Protein AF-A0A2T5ZV54-F1 (afdb_monomer)

pLDDT: mean 77.39, std 18.96, range [31.2, 95.12]

Mean predicted aligned error: 10.17 Å

Solvent-accessible surface area (backbone atoms only — not comparable to full-atom values): 6328 Å² total; per-residue (Å²): 142,77,86,75,78,75,80,79,70,84,74,70,84,71,75,73,33,66,77,45,73,50,80,50,97,86,40,35,39,34,35,28,51,39,95,86,44,67,30,38,31,38,29,38,54,45,75,40,89,91,38,90,84,46,71,45,77,42,80,78,45,78,40,45,35,36,69,58,44,46,53,49,42,29,72,74,61,74,41,83,66,55,70,68,63,71,72,47,59,69,48,58,74,54,73,75,77,77,79,81,127

Nearest PDB structures (foldseek):
  4kku-assembly2_B  TM=3.428E-01  e=1.836E+00  Borreliella burgdorferi B31
  9azz-assembly3_C  TM=6.510E-01  e=7.767E+00  Ehrlichia ruminantium str. Gardel
  6q0w-assembly1_B  TM=4.282E-01  e=9.302E+00  Homo sap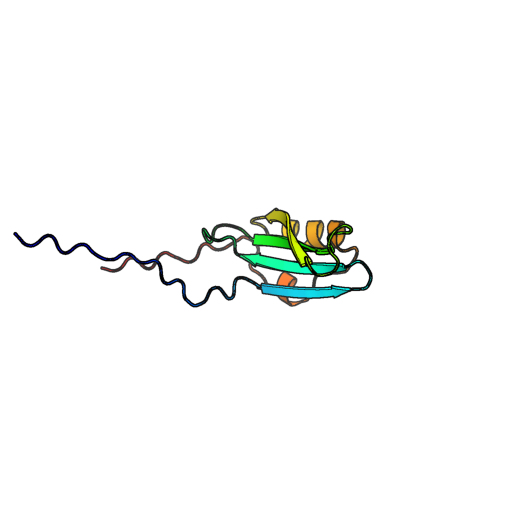iens
  6q0r-assembly1_B  TM=3.925E-01  e=8.248E+00  Homo sapiens

Secondary structure (DSSP, 8-state):
------------TT---EEEEEEETTEEEEEEE-TTSS-EEEEEEEE-TT-TT-EEEEEEEEESBHHHHHHHHHHHHSSPPPHHHHSS-SB----------

Foldseek 3Di:
DDPPPPPPPVCPVPQPQWLDWDQDPQFIWTWGQDPQQQWIWIWTWDQDPVDNPDIDIDTPDTGFALVVVQVVCCVRRVDGDDVSSVPDDRGRDRDPPPPDD

Organism: NCBI:txid1267769

Sequence (101 aa):
MTGQYNDHCESADNYAAELCRIEAETGSFCVIVCRDGIQWIIQRRIRATEKPAAVRWVAESYVTSREALLRLWQAHSGISAPAELHAMPAHFIRPRESTRS

Structure (mmCIF, N/CA/C/O backbone):
data_AF-A0A2T5ZV54-F1
#
_entry.id   AF-A0A2T5ZV54-F1
#
loop_
_atom_site.group_PDB
_atom_site.id
_atom_site.type_symbol
_atom_site.label_atom_id
_atom_site.label_alt_id
_atom_site.label_comp_id
_atom_site.label_asym_id
_atom_site.label_entity_id
_atom_site.label_seq_id
_atom_site.pdbx_PDB_ins_code
_atom_site.Cartn_x
_atom_site.Cartn_y
_atom_site.Cartn_z
_atom_site.occupancy
_atom_site.B_iso_or_equiv
_atom_site.auth_seq_id
_atom_site.auth_comp_id
_atom_site.auth_asym_id
_atom_site.auth_atom_id
_atom_site.pdbx_PDB_model_num
ATOM 1 N N . MET A 1 1 ? -41.726 -25.051 10.643 1.00 43.69 1 MET A N 1
ATOM 2 C CA . MET A 1 1 ? -40.262 -25.237 10.695 1.00 43.69 1 MET A CA 1
ATOM 3 C C . MET A 1 1 ? -39.754 -25.311 9.270 1.00 43.69 1 MET A C 1
ATOM 5 O O . MET A 1 1 ? -39.844 -26.358 8.651 1.00 43.69 1 MET A O 1
ATOM 9 N N . THR A 1 2 ? -39.280 -24.194 8.737 1.00 40.69 2 THR A N 1
ATOM 10 C CA . THR A 1 2 ? -38.502 -24.155 7.496 1.00 40.69 2 THR A CA 1
ATOM 11 C C . THR A 1 2 ? -37.292 -23.297 7.821 1.00 40.69 2 THR A C 1
ATOM 13 O O . THR A 1 2 ? -37.405 -22.080 7.939 1.00 40.69 2 THR A O 1
ATOM 16 N N . GLY A 1 3 ? -36.170 -23.958 8.115 1.00 40.69 3 GLY A N 1
ATOM 17 C CA . GLY A 1 3 ? -34.884 -23.302 8.302 1.00 40.69 3 GLY A CA 1
ATOM 18 C C . GLY A 1 3 ? -34.483 -22.682 6.976 1.00 40.69 3 GLY A C 1
ATOM 19 O O . GLY A 1 3 ? -34.016 -23.378 6.080 1.00 40.69 3 GLY A O 1
ATOM 20 N N . GLN A 1 4 ? -34.745 -21.388 6.840 1.00 46.56 4 GLN A N 1
ATOM 21 C CA . GLN A 1 4 ? -34.285 -20.592 5.720 1.00 46.56 4 GLN A CA 1
ATOM 22 C C . GLN A 1 4 ? -32.779 -20.429 5.913 1.00 46.56 4 GLN A C 1
ATOM 24 O O . GLN A 1 4 ? -32.331 -19.643 6.745 1.00 46.56 4 GLN A O 1
ATOM 29 N N . TYR A 1 5 ? -32.011 -21.277 5.228 1.00 46.25 5 TYR A N 1
ATOM 30 C CA . TYR A 1 5 ? -30.564 -21.154 5.138 1.00 46.25 5 TYR A CA 1
ATOM 31 C C . TYR A 1 5 ? -30.308 -19.823 4.436 1.00 46.25 5 TYR A C 1
ATOM 33 O O . TYR A 1 5 ? -30.497 -19.701 3.226 1.00 46.25 5 TYR A O 1
ATOM 41 N N . ASN A 1 6 ? -30.033 -18.791 5.234 1.00 44.31 6 ASN A N 1
ATOM 42 C CA . ASN A 1 6 ? -29.671 -17.488 4.724 1.00 44.31 6 ASN A CA 1
ATOM 43 C C . ASN A 1 6 ? -28.319 -17.693 4.058 1.00 44.31 6 ASN A C 1
ATOM 45 O O . ASN A 1 6 ? -27.303 -17.867 4.730 1.00 44.31 6 ASN A O 1
ATOM 49 N N . ASP A 1 7 ? -28.352 -17.761 2.736 1.00 42.59 7 ASP A N 1
ATOM 50 C CA . ASP A 1 7 ? -27.190 -17.686 1.879 1.00 42.59 7 ASP A CA 1
ATOM 51 C C . ASP A 1 7 ? -26.553 -16.310 2.134 1.00 42.59 7 ASP A C 1
ATOM 53 O O . ASP A 1 7 ? -26.845 -15.308 1.487 1.00 42.59 7 ASP A O 1
ATOM 57 N N . HIS A 1 8 ? -25.744 -16.226 3.193 1.00 41.97 8 HIS A N 1
ATOM 58 C CA . HIS A 1 8 ? -24.758 -15.175 3.394 1.00 41.97 8 HIS A CA 1
ATOM 59 C C . HIS A 1 8 ? -23.611 -15.453 2.422 1.00 41.97 8 HIS A C 1
ATOM 61 O O . HIS A 1 8 ? -22.481 -15.714 2.828 1.00 41.97 8 HIS A O 1
ATOM 67 N N . CYS A 1 9 ? -23.901 -15.454 1.121 1.00 39.28 9 CYS A N 1
ATOM 68 C CA . CYS A 1 9 ? -22.847 -15.293 0.148 1.00 39.28 9 CYS A CA 1
ATOM 69 C C . CYS A 1 9 ? -22.452 -13.821 0.205 1.00 39.28 9 CYS A C 1
ATOM 71 O O . CYS A 1 9 ? -23.206 -12.929 -0.187 1.00 39.28 9 CYS A O 1
ATOM 73 N N . GLU A 1 10 ? -21.283 -13.582 0.792 1.00 31.20 10 GLU A N 1
ATOM 74 C CA . GLU A 1 10 ? -20.549 -12.327 0.785 1.00 31.20 10 GLU A CA 1
ATOM 75 C C . GLU A 1 10 ? -20.199 -11.950 -0.661 1.00 31.20 10 GLU A C 1
ATOM 77 O O . GLU A 1 10 ? -19.053 -12.013 -1.097 1.00 31.20 10 GLU A O 1
ATOM 82 N N . SER A 1 11 ? -21.202 -11.573 -1.452 1.00 39.25 11 SER A N 1
ATOM 83 C CA . SER A 1 11 ? -21.016 -10.964 -2.762 1.00 39.25 11 SER A CA 1
ATOM 84 C C . SER A 1 11 ? -20.598 -9.511 -2.553 1.00 39.25 11 SER A C 1
ATOM 86 O O . SER A 1 11 ? -21.322 -8.568 -2.866 1.00 39.25 11 SER A O 1
ATOM 88 N N . ALA A 1 12 ? -19.394 -9.325 -2.008 1.00 42.44 12 ALA A N 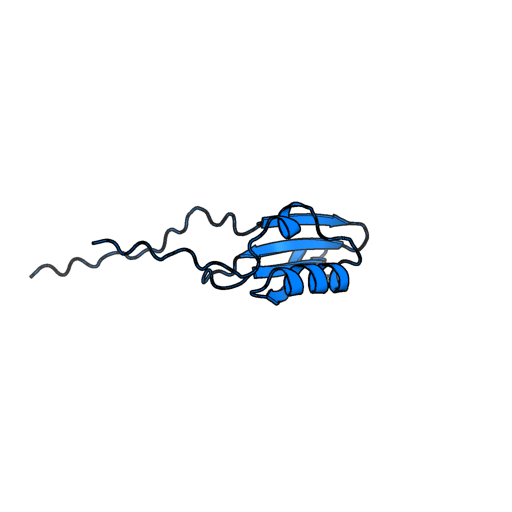1
ATOM 89 C CA . ALA A 1 12 ? -18.593 -8.130 -2.217 1.00 42.44 12 ALA A CA 1
ATOM 90 C C . ALA A 1 12 ? -18.149 -8.117 -3.692 1.00 42.44 12 ALA A C 1
ATOM 92 O O . ALA A 1 12 ? -16.975 -8.237 -4.023 1.00 42.44 12 ALA A O 1
ATOM 93 N N . ASP A 1 13 ? -19.121 -8.000 -4.596 1.00 40.75 13 ASP A N 1
ATOM 94 C CA . ASP A 1 13 ? -18.951 -8.045 -6.053 1.00 40.75 13 ASP A CA 1
ATOM 95 C C . ASP A 1 13 ? -18.253 -6.781 -6.597 1.00 40.75 13 ASP A C 1
ATOM 97 O O . ASP A 1 13 ? -18.046 -6.614 -7.790 1.00 40.75 13 ASP A O 1
ATOM 101 N N . ASN A 1 14 ? -17.819 -5.887 -5.704 1.00 41.44 14 ASN A N 1
ATOM 102 C CA . ASN A 1 14 ? -17.166 -4.631 -6.038 1.00 41.44 14 ASN A CA 1
ATOM 103 C C . ASN A 1 14 ? -15.823 -4.479 -5.305 1.00 41.44 14 ASN A C 1
ATOM 105 O O . ASN A 1 14 ? -15.525 -3.410 -4.769 1.00 41.44 14 ASN A O 1
ATOM 109 N N . TYR A 1 15 ? -14.999 -5.539 -5.269 1.00 47.34 15 TYR A N 1
ATOM 110 C CA . TYR A 1 15 ? -13.587 -5.468 -4.854 1.00 47.34 15 TYR A CA 1
ATOM 111 C C . TYR A 1 15 ? -12.760 -4.614 -5.844 1.00 47.34 15 TYR A C 1
ATOM 113 O O . TYR A 1 15 ? -11.789 -5.071 -6.442 1.00 47.34 15 TYR A O 1
ATOM 121 N N . ALA A 1 16 ? -13.076 -3.323 -5.961 1.00 52.66 16 ALA A N 1
ATOM 122 C CA . ALA A 1 16 ? -12.103 -2.295 -6.303 1.00 52.66 16 ALA A CA 1
ATOM 123 C C . ALA A 1 16 ? -11.222 -2.067 -5.063 1.00 52.66 16 ALA A C 1
ATOM 125 O O . ALA A 1 16 ? -11.259 -1.024 -4.419 1.00 52.66 16 ALA A O 1
ATOM 126 N N . ALA A 1 17 ? -10.497 -3.114 -4.654 1.00 71.75 17 ALA A N 1
ATOM 127 C CA . ALA A 1 17 ? -9.598 -3.046 -3.511 1.00 71.75 17 ALA A CA 1
ATOM 128 C C . ALA A 1 17 ? -8.406 -2.141 -3.818 1.00 71.75 17 ALA A C 1
ATOM 130 O O . ALA A 1 17 ? -7.833 -1.601 -2.883 1.00 71.75 17 ALA A O 1
ATOM 131 N N . GLU A 1 18 ? -8.043 -1.983 -5.095 1.00 83.50 18 GLU A N 1
ATOM 132 C CA . GLU A 1 18 ? -6.942 -1.144 -5.561 1.00 83.50 18 GLU A CA 1
ATOM 133 C C . GLU A 1 18 ? -7.291 0.341 -5.433 1.00 83.50 18 GLU A C 1
ATOM 135 O O . GLU A 1 18 ? -8.117 0.876 -6.166 1.00 83.50 18 GLU A O 1
ATOM 140 N N . LEU A 1 19 ? -6.643 0.999 -4.474 1.00 85.81 19 LEU A N 1
ATOM 141 C CA . LEU A 1 19 ? -6.764 2.432 -4.217 1.00 85.81 19 LEU A CA 1
ATOM 142 C C . LEU A 1 19 ? -5.876 3.245 -5.157 1.00 85.81 19 LEU A C 1
ATOM 144 O O . LEU A 1 19 ? -6.206 4.368 -5.523 1.00 85.81 19 LEU A O 1
ATOM 148 N N . CYS A 1 20 ? -4.718 2.688 -5.501 1.00 88.44 20 CYS A N 1
ATOM 149 C CA . CYS A 1 20 ? -3.744 3.313 -6.375 1.00 88.44 20 CYS A CA 1
ATOM 150 C C . CYS A 1 20 ? -2.841 2.241 -6.976 1.00 88.44 20 CYS A C 1
ATOM 152 O O . CYS A 1 20 ? -2.464 1.285 -6.289 1.00 88.44 20 CYS A O 1
ATOM 154 N N . ARG A 1 21 ? -2.433 2.449 -8.226 1.00 89.75 21 ARG A N 1
ATOM 155 C CA . ARG A 1 21 ? -1.380 1.690 -8.887 1.00 89.75 21 ARG A CA 1
ATOM 156 C C . ARG A 1 21 ? -0.444 2.639 -9.611 1.00 89.75 21 ARG A C 1
ATOM 158 O O . ARG A 1 21 ? -0.886 3.508 -10.356 1.00 89.75 21 ARG A O 1
ATOM 165 N N . ILE A 1 22 ? 0.851 2.413 -9.434 1.00 88.00 22 ILE A N 1
ATOM 166 C CA . ILE A 1 22 ? 1.899 3.090 -10.189 1.00 88.00 22 ILE A CA 1
ATOM 167 C C . ILE A 1 22 ? 2.745 2.070 -10.941 1.00 88.00 22 IL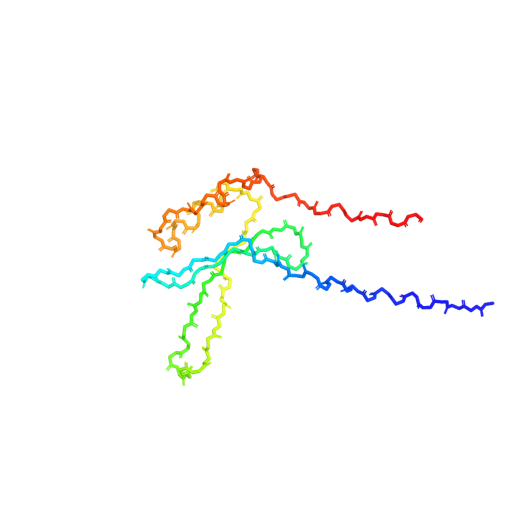E A C 1
ATOM 169 O O . ILE A 1 22 ? 2.977 0.944 -10.485 1.00 88.00 22 ILE A O 1
ATOM 173 N N . GLU A 1 23 ? 3.234 2.481 -12.101 1.00 87.31 23 GLU A N 1
ATOM 174 C CA . GLU A 1 23 ? 4.241 1.753 -12.858 1.00 87.31 23 GLU A CA 1
ATOM 175 C C . GLU A 1 23 ? 5.465 2.652 -12.952 1.00 87.31 23 GLU A C 1
ATOM 177 O O . GLU A 1 23 ? 5.391 3.759 -13.476 1.00 87.31 23 GLU A O 1
ATOM 182 N N . ALA A 1 24 ? 6.575 2.189 -12.389 1.00 79.56 24 ALA A N 1
ATOM 183 C CA . ALA A 1 24 ? 7.826 2.919 -12.373 1.00 79.56 24 ALA A CA 1
ATOM 184 C C . ALA A 1 24 ? 8.977 2.033 -12.844 1.00 79.56 24 ALA A C 1
ATOM 186 O O . ALA A 1 24 ? 8.849 0.810 -12.945 1.00 79.56 24 ALA A O 1
ATOM 187 N N . GLU A 1 25 ? 10.129 2.652 -13.086 1.00 78.50 25 GLU A N 1
ATOM 188 C CA . GLU A 1 25 ? 11.349 1.956 -13.503 1.00 78.50 25 GLU A CA 1
ATOM 189 C C . GLU A 1 25 ? 11.797 0.907 -12.467 1.00 78.50 25 GLU A C 1
ATOM 191 O O . GLU A 1 25 ? 12.304 -0.153 -12.827 1.00 78.50 25 GLU A O 1
ATOM 196 N N . THR A 1 26 ? 11.534 1.156 -11.178 1.00 76.12 26 THR A N 1
ATOM 197 C CA . THR A 1 26 ? 11.847 0.246 -10.060 1.00 76.12 26 THR A CA 1
ATOM 198 C C . THR A 1 26 ? 10.863 -0.928 -9.920 1.00 76.12 26 THR A C 1
ATOM 200 O O . THR A 1 26 ? 11.132 -1.895 -9.192 1.00 76.12 26 THR A O 1
ATOM 203 N N . GLY A 1 27 ? 9.728 -0.882 -10.623 1.00 84.81 27 GLY A N 1
ATOM 204 C CA . GLY A 1 27 ? 8.680 -1.899 -10.612 1.00 84.81 27 GLY A CA 1
ATOM 205 C C . GLY A 1 27 ? 7.270 -1.307 -10.603 1.00 84.81 27 GLY A C 1
ATOM 206 O O . GLY A 1 27 ? 7.075 -0.095 -10.539 1.00 84.81 27 GLY A O 1
ATOM 207 N N . SER A 1 28 ? 6.261 -2.180 -10.656 1.00 90.44 28 SER A N 1
ATOM 208 C CA . SER A 1 28 ? 4.871 -1.766 -10.435 1.00 90.44 28 SER A CA 1
ATOM 209 C C . SER A 1 28 ? 4.504 -1.955 -8.967 1.00 90.44 28 SER A C 1
ATOM 211 O O . SER A 1 28 ? 4.771 -3.016 -8.397 1.00 90.44 28 SER A O 1
ATOM 213 N N . PHE A 1 29 ? 3.862 -0.949 -8.386 1.00 91.62 29 PHE A N 1
ATOM 214 C CA . PHE A 1 29 ? 3.383 -0.961 -7.007 1.00 91.62 29 PHE A CA 1
ATOM 215 C C . PHE A 1 29 ? 1.896 -0.635 -6.991 1.00 91.62 29 PHE A C 1
ATOM 217 O O . PHE A 1 29 ? 1.434 0.179 -7.789 1.00 91.62 29 PHE A O 1
ATOM 224 N N . CYS A 1 30 ? 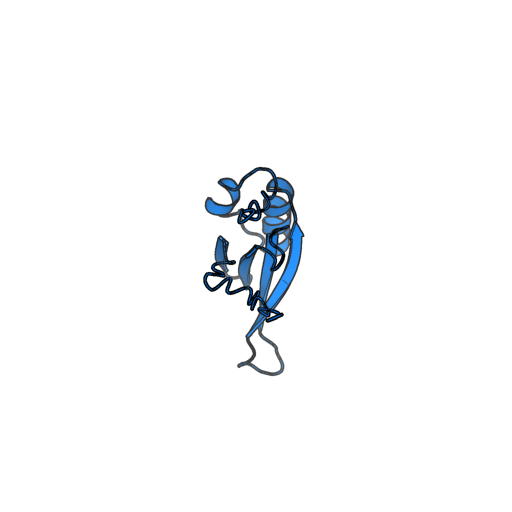1.148 -1.250 -6.086 1.00 92.12 30 CYS A N 1
ATOM 225 C CA . CYS A 1 30 ? -0.228 -0.858 -5.826 1.00 92.12 30 CYS A CA 1
ATOM 226 C C . CYS A 1 30 ? -0.530 -0.870 -4.329 1.00 92.12 30 CYS A C 1
ATOM 228 O O . CYS A 1 30 ? 0.151 -1.530 -3.543 1.00 92.12 30 CYS A O 1
ATOM 230 N N . VAL A 1 31 ? -1.535 -0.097 -3.931 1.00 91.81 31 VAL A N 1
ATOM 231 C CA . VAL A 1 31 ? -2.091 -0.125 -2.578 1.00 91.81 31 VAL A CA 1
ATOM 232 C C . VAL A 1 31 ? -3.490 -0.685 -2.673 1.00 91.81 31 VAL A C 1
ATOM 234 O O . VAL A 1 31 ? -4.308 -0.149 -3.419 1.00 91.81 31 VAL A O 1
ATOM 237 N N . ILE A 1 32 ? -3.766 -1.730 -1.898 1.00 91.50 32 ILE A N 1
ATOM 238 C CA . ILE A 1 32 ? -5.091 -2.330 -1.824 1.00 91.50 32 ILE A CA 1
ATOM 239 C C . ILE A 1 32 ? -5.681 -2.273 -0.414 1.00 91.50 32 ILE A C 1
ATOM 241 O O . ILE A 1 32 ? -4.957 -2.161 0.573 1.00 91.50 32 ILE A O 1
ATOM 245 N N . VAL A 1 33 ? -6.997 -2.406 -0.297 1.00 89.56 33 VAL A N 1
ATOM 246 C CA . VAL A 1 33 ? -7.672 -2.733 0.964 1.00 89.56 33 VAL A CA 1
ATOM 247 C C . VAL A 1 33 ? -7.609 -4.247 1.195 1.00 89.56 33 VAL A C 1
ATOM 249 O O . VAL A 1 33 ? -7.840 -5.034 0.279 1.00 89.56 33 VAL A O 1
ATOM 252 N N . CYS A 1 34 ? -7.271 -4.671 2.415 1.00 87.44 34 CYS A N 1
ATOM 253 C CA . CYS A 1 34 ? -7.278 -6.084 2.792 1.00 87.44 34 CYS A CA 1
ATOM 254 C C . CYS A 1 34 ? -8.688 -6.685 2.669 1.00 87.44 34 CYS A C 1
ATOM 256 O O . CYS A 1 34 ? -9.672 -5.972 2.850 1.00 87.44 34 CYS A O 1
ATOM 258 N N . ARG A 1 35 ? -8.784 -7.997 2.410 1.00 81.69 35 ARG A N 1
ATOM 259 C CA . ARG A 1 35 ? -10.057 -8.722 2.249 1.00 81.69 35 ARG A CA 1
ATOM 260 C C . ARG A 1 35 ? -11.042 -8.429 3.382 1.00 81.69 35 ARG A C 1
ATOM 262 O O . ARG A 1 35 ? -12.197 -8.142 3.095 1.00 81.69 35 ARG A O 1
ATOM 269 N N . ASP A 1 36 ? -10.553 -8.450 4.620 1.00 81.44 36 ASP A N 1
ATOM 270 C CA . ASP A 1 36 ? -11.329 -8.205 5.841 1.00 81.44 36 ASP A CA 1
ATOM 271 C C . ASP A 1 36 ? -11.680 -6.725 6.079 1.00 81.44 36 ASP A C 1
ATOM 273 O O . ASP A 1 3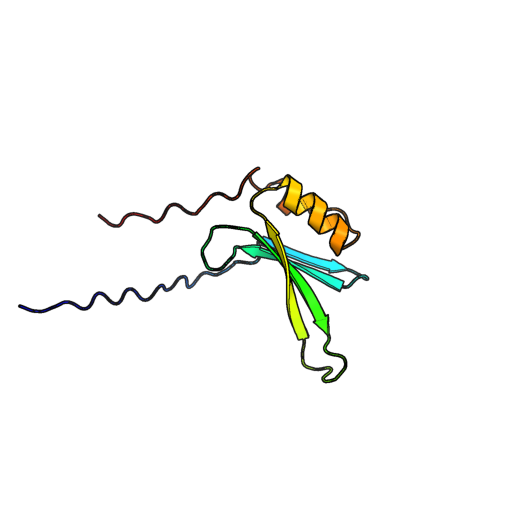6 ? -12.332 -6.394 7.063 1.00 81.44 36 ASP A O 1
ATOM 277 N N . GLY A 1 37 ? -11.216 -5.796 5.235 1.00 82.81 37 GLY A N 1
ATOM 278 C CA . GLY A 1 37 ? -11.559 -4.378 5.360 1.00 82.81 37 GLY A CA 1
ATOM 279 C C . GLY A 1 37 ? -11.057 -3.726 6.653 1.00 82.81 37 GLY A C 1
ATOM 280 O O . GLY A 1 37 ? -11.732 -2.863 7.207 1.00 82.81 37 GLY A O 1
ATOM 281 N N . ILE A 1 38 ? -9.891 -4.137 7.164 1.00 86.38 38 ILE A N 1
ATOM 282 C CA . ILE A 1 38 ? -9.318 -3.599 8.416 1.00 86.38 38 ILE A CA 1
ATOM 283 C C . ILE A 1 38 ? -7.991 -2.853 8.244 1.00 86.38 38 ILE A C 1
ATOM 285 O O . ILE A 1 38 ? -7.551 -2.183 9.177 1.00 86.38 38 ILE A O 1
ATOM 289 N N . GLN A 1 39 ? -7.331 -2.992 7.091 1.00 90.31 39 GLN A N 1
ATOM 290 C CA . GLN A 1 39 ? -6.004 -2.430 6.829 1.00 90.31 39 GLN A CA 1
ATOM 291 C C . GLN A 1 39 ? -5.727 -2.289 5.329 1.00 90.31 39 GLN A C 1
ATOM 293 O O . GLN A 1 39 ? -6.357 -2.958 4.507 1.00 90.31 39 GLN A O 1
ATOM 298 N N . TRP A 1 40 ? -4.754 -1.448 4.985 1.00 93.62 40 TRP A N 1
ATOM 299 C CA . TRP A 1 40 ? -4.195 -1.327 3.640 1.00 93.62 40 TRP A CA 1
ATOM 300 C C . TRP A 1 40 ? -3.013 -2.276 3.450 1.00 93.62 40 TRP A C 1
ATOM 302 O O . TRP A 1 40 ? -2.296 -2.593 4.401 1.00 93.62 40 TRP A O 1
ATOM 312 N N . ILE A 1 4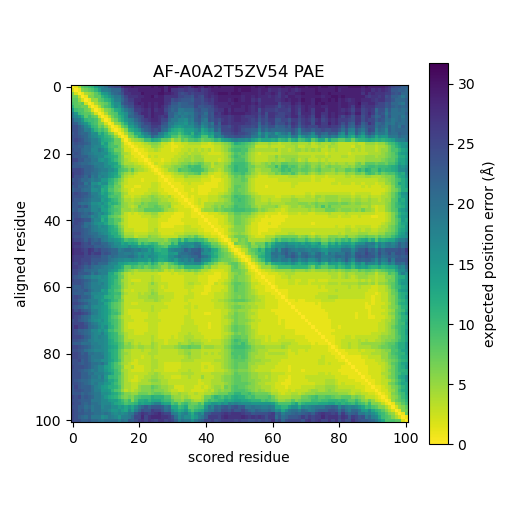1 ? -2.793 -2.702 2.211 1.00 93.06 41 ILE A N 1
ATOM 313 C CA . ILE A 1 41 ? -1.696 -3.577 1.808 1.00 93.06 41 ILE A CA 1
ATOM 314 C C . ILE A 1 41 ? -0.948 -2.912 0.658 1.00 93.06 41 ILE A C 1
ATOM 316 O O . ILE A 1 41 ? -1.541 -2.623 -0.378 1.00 93.06 41 ILE A O 1
ATOM 320 N N . ILE A 1 42 ? 0.357 -2.706 0.822 1.00 92.88 42 ILE A N 1
ATOM 321 C CA . ILE A 1 42 ? 1.242 -2.328 -0.283 1.00 92.88 42 ILE A CA 1
ATOM 322 C C . ILE A 1 42 ? 1.653 -3.613 -0.994 1.00 92.88 42 ILE A C 1
ATOM 324 O O . ILE A 1 42 ? 2.176 -4.528 -0.353 1.00 92.88 42 ILE A O 1
ATOM 328 N N . GLN A 1 43 ? 1.437 -3.686 -2.303 1.00 92.69 43 GLN A N 1
ATOM 329 C CA . GLN A 1 43 ? 1.871 -4.804 -3.126 1.00 92.69 43 GLN A CA 1
ATOM 330 C C . GLN A 1 43 ? 2.873 -4.364 -4.187 1.00 92.69 43 GLN A C 1
ATOM 332 O O . GLN A 1 43 ? 2.766 -3.282 -4.763 1.00 92.69 43 GLN A O 1
ATOM 337 N N . ARG A 1 44 ? 3.827 -5.247 -4.482 1.00 91.38 44 ARG A N 1
ATOM 338 C CA . ARG A 1 44 ? 4.786 -5.099 -5.574 1.00 91.38 44 ARG A CA 1
ATOM 339 C C . ARG A 1 44 ? 4.567 -6.182 -6.617 1.00 91.38 44 ARG A C 1
ATOM 341 O O . ARG A 1 44 ? 4.404 -7.360 -6.29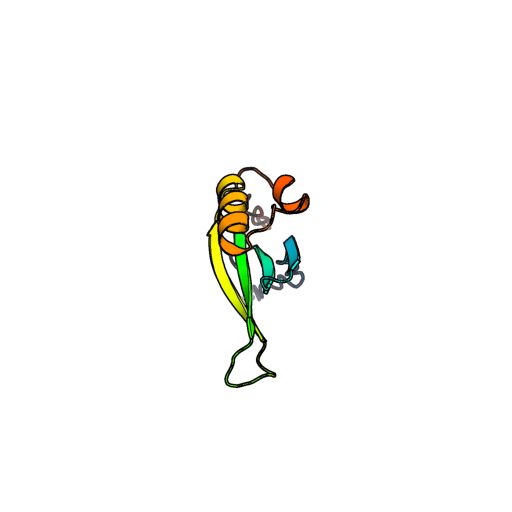7 1.00 91.38 44 ARG A O 1
ATOM 348 N N . ARG A 1 45 ? 4.605 -5.791 -7.885 1.00 89.31 45 ARG A N 1
ATOM 349 C CA . ARG A 1 45 ? 4.595 -6.715 -9.014 1.00 89.31 45 ARG A CA 1
ATOM 350 C C . ARG A 1 45 ? 5.990 -7.299 -9.189 1.00 89.31 45 ARG A C 1
ATOM 352 O O . ARG A 1 45 ? 6.928 -6.575 -9.518 1.00 89.31 45 ARG A O 1
ATOM 359 N N . ILE A 1 46 ? 6.113 -8.611 -9.031 1.00 85.06 46 ILE A N 1
ATOM 360 C CA . ILE A 1 46 ? 7.344 -9.343 -9.335 1.00 85.06 46 ILE A CA 1
ATOM 361 C C . ILE A 1 46 ? 7.146 -10.193 -10.591 1.00 85.06 46 ILE A C 1
ATOM 363 O O . ILE A 1 46 ? 6.085 -10.785 -10.815 1.00 85.06 46 ILE A O 1
ATOM 367 N N . ARG A 1 47 ? 8.180 -10.238 -11.435 1.00 76.25 47 ARG A N 1
ATOM 368 C CA . ARG A 1 47 ? 8.258 -11.172 -12.562 1.00 76.25 47 ARG A CA 1
ATOM 369 C C . ARG A 1 47 ? 8.985 -12.418 -12.074 1.00 76.25 47 ARG A C 1
ATOM 371 O O . ARG A 1 47 ? 10.109 -12.309 -11.592 1.00 76.25 47 ARG A O 1
ATOM 378 N N . ALA A 1 48 ? 8.351 -13.583 -12.168 1.00 66.38 48 ALA A N 1
ATOM 379 C CA . ALA A 1 48 ? 9.037 -14.829 -11.858 1.00 66.38 48 ALA A CA 1
ATOM 380 C C . ALA A 1 48 ? 10.120 -15.084 -12.919 1.00 66.38 48 ALA A C 1
ATOM 382 O O . ALA A 1 48 ? 9.813 -15.191 -14.105 1.00 66.38 48 ALA A O 1
ATOM 383 N N . THR A 1 49 ? 11.381 -15.187 -12.491 1.00 62.12 49 THR A N 1
ATOM 384 C CA . THR A 1 49 ? 12.526 -15.428 -13.391 1.00 62.12 49 THR A CA 1
ATOM 385 C C . THR A 1 49 ? 12.410 -16.768 -14.132 1.00 62.12 49 THR A C 1
ATOM 387 O O . THR A 1 49 ? 12.838 -16.901 -15.272 1.00 62.12 49 THR A O 1
ATOM 390 N N . GLU A 1 50 ? 11.734 -17.747 -13.522 1.00 63.19 50 GLU A N 1
ATOM 391 C CA . GLU A 1 50 ? 11.590 -19.107 -14.057 1.00 63.19 50 GLU A CA 1
ATOM 392 C C . GLU A 1 50 ? 10.430 -19.255 -15.053 1.00 63.19 50 GLU A C 1
ATOM 394 O O . GLU A 1 50 ? 10.378 -20.220 -15.813 1.00 63.19 50 GLU A O 1
ATOM 399 N N . LYS A 1 51 ? 9.477 -18.312 -15.062 1.00 60.56 51 LYS A N 1
ATOM 400 C CA . LYS A 1 51 ? 8.321 -18.324 -15.968 1.00 60.56 51 LYS A CA 1
ATOM 401 C C . LYS A 1 51 ? 7.997 -16.888 -16.389 1.00 60.56 51 LYS A C 1
ATOM 403 O O . LYS A 1 51 ? 7.276 -16.210 -15.658 1.00 60.56 51 LYS A O 1
ATOM 408 N N . PRO A 1 52 ? 8.439 -16.424 -17.573 1.00 57.66 52 PRO A N 1
ATOM 409 C CA . PRO A 1 52 ? 8.226 -15.042 -18.017 1.00 57.66 52 PRO A CA 1
ATOM 410 C C . PRO A 1 52 ? 6.742 -14.643 -18.126 1.00 57.66 52 PRO A C 1
ATOM 412 O O . PRO A 1 52 ? 6.422 -13.458 -18.081 1.00 57.66 52 PRO A O 1
ATOM 415 N N . ALA A 1 53 ? 5.828 -15.618 -18.205 1.00 64.62 53 ALA A N 1
ATOM 416 C CA . ALA A 1 53 ? 4.381 -15.400 -18.191 1.00 64.62 53 ALA A CA 1
ATOM 417 C C . ALA A 1 53 ? 3.759 -15.296 -16.778 1.00 64.62 53 ALA A C 1
ATOM 419 O O . ALA A 1 53 ? 2.603 -14.901 -16.649 1.00 64.62 53 ALA A O 1
ATOM 420 N N . ALA A 1 54 ? 4.490 -15.633 -15.709 1.00 66.81 54 ALA A N 1
ATOM 421 C CA . ALA A 1 54 ? 3.981 -15.601 -14.339 1.00 66.81 54 ALA A CA 1
ATOM 422 C C . ALA A 1 54 ? 4.323 -14.262 -13.671 1.00 66.81 54 ALA A C 1
ATOM 424 O O . ALA A 1 54 ? 5.324 -14.096 -12.970 1.00 66.81 54 ALA A O 1
ATOM 425 N N . VAL A 1 55 ? 3.458 -13.284 -13.913 1.00 77.19 55 VAL A N 1
ATOM 426 C CA . VAL A 1 55 ? 3.414 -12.040 -13.149 1.00 77.19 55 VAL A CA 1
ATOM 427 C C . VAL A 1 55 ? 2.601 -12.293 -11.883 1.00 77.19 55 VAL A C 1
ATOM 429 O O . VAL A 1 55 ? 1.454 -12.722 -11.975 1.00 77.19 55 VAL A O 1
ATOM 432 N N . ARG A 1 56 ? 3.164 -11.986 -10.710 1.00 84.56 56 ARG A N 1
ATOM 433 C CA . ARG A 1 56 ? 2.418 -12.017 -9.442 1.00 84.56 56 ARG A CA 1
ATOM 434 C C . ARG A 1 56 ? 2.599 -10.727 -8.656 1.00 84.56 56 ARG A C 1
ATOM 436 O O . ARG A 1 56 ? 3.668 -10.120 -8.681 1.00 84.56 56 ARG A O 1
ATOM 443 N N . TRP A 1 57 ? 1.554 -10.347 -7.935 1.00 86.81 57 TRP A N 1
ATOM 444 C CA . TRP A 1 57 ? 1.614 -9.315 -6.909 1.00 86.81 57 TRP A CA 1
ATOM 445 C C . TRP A 1 57 ? 1.989 -9.959 -5.577 1.00 86.81 57 TRP A C 1
ATOM 447 O O . TRP A 1 57 ? 1.480 -11.024 -5.226 1.00 86.81 57 TRP A O 1
ATOM 457 N N . VAL A 1 58 ? 2.920 -9.343 -4.858 1.00 89.50 58 VAL A N 1
ATOM 458 C CA . VAL A 1 58 ? 3.366 -9.785 -3.535 1.00 89.50 58 VAL A CA 1
ATOM 459 C C . VAL A 1 58 ? 3.096 -8.676 -2.543 1.00 89.50 58 VAL A C 1
ATOM 461 O O . VAL A 1 58 ? 3.421 -7.527 -2.816 1.00 89.50 58 VAL A O 1
ATOM 464 N N . ALA A 1 59 ? 2.474 -9.022 -1.418 1.00 91.12 59 ALA A N 1
ATOM 465 C CA . ALA A 1 59 ? 2.257 -8.096 -0.318 1.00 91.12 59 ALA A CA 1
ATOM 466 C C . ALA A 1 59 ? 3.585 -7.812 0.395 1.00 91.12 59 ALA A C 1
ATOM 468 O O . ALA A 1 59 ? 4.188 -8.724 0.956 1.00 91.12 59 ALA A O 1
ATOM 469 N N . GLU A 1 60 ? 4.004 -6.550 0.385 1.00 91.25 60 GLU A N 1
ATOM 470 C CA . GLU A 1 60 ? 5.242 -6.082 1.015 1.00 91.25 60 GLU A CA 1
ATOM 471 C C . GLU A 1 60 ? 4.985 -5.568 2.435 1.00 91.25 60 GLU A C 1
ATOM 473 O O . GLU A 1 60 ? 5.840 -5.663 3.314 1.00 91.25 60 GLU A O 1
ATOM 478 N N . SER A 1 61 ? 3.820 -4.959 2.683 1.00 93.12 61 SER A N 1
ATOM 479 C CA . SER A 1 61 ? 3.508 -4.346 3.978 1.00 93.12 61 SER A CA 1
ATOM 480 C C . SER A 1 61 ? 2.014 -4.217 4.222 1.00 93.12 61 SER A C 1
ATOM 482 O O . SER A 1 61 ? 1.244 -3.970 3.296 1.00 93.12 61 SER A O 1
ATOM 484 N N . TYR A 1 62 ? 1.640 -4.324 5.495 1.00 93.81 62 TYR A N 1
ATOM 485 C CA . TYR A 1 62 ? 0.278 -4.191 5.999 1.00 93.81 62 TYR A CA 1
ATOM 486 C C . TYR A 1 62 ? 0.238 -3.006 6.961 1.00 93.81 62 TYR A C 1
ATOM 488 O O . TYR A 1 62 ? 1.040 -2.947 7.894 1.00 93.81 62 TYR A O 1
ATOM 496 N N . VAL A 1 63 ? -0.642 -2.037 6.719 1.00 94.44 63 VAL A N 1
ATOM 497 C CA . VAL A 1 63 ? -0.669 -0.781 7.479 1.00 94.44 63 VAL A CA 1
ATOM 498 C C . VAL A 1 63 ? -2.081 -0.282 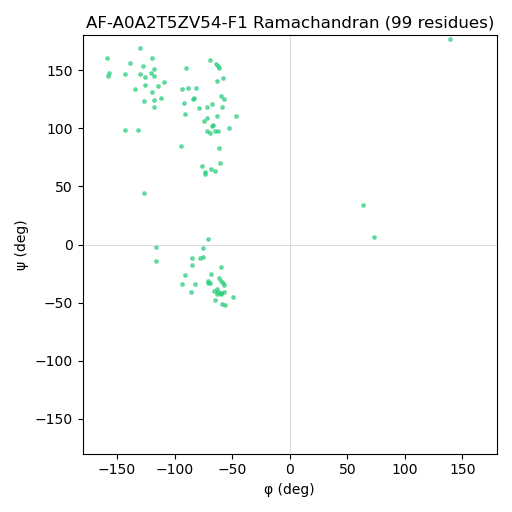7.724 1.00 94.44 63 VAL A C 1
ATOM 500 O O . VAL A 1 63 ? -2.969 -0.409 6.888 1.00 94.44 63 VAL A O 1
ATOM 503 N N . THR A 1 64 ? -2.270 0.358 8.872 1.00 93.81 64 THR A N 1
ATOM 504 C CA . THR A 1 64 ? -3.547 0.951 9.289 1.00 93.81 64 THR A CA 1
ATOM 505 C C . THR A 1 64 ? -3.484 2.469 9.425 1.00 93.81 64 THR A C 1
ATOM 507 O O . THR A 1 64 ? -4.502 3.082 9.721 1.00 93.81 64 THR A O 1
ATOM 510 N N . SER A 1 65 ? -2.324 3.092 9.201 1.00 95.12 65 SER A N 1
ATOM 511 C CA . SER A 1 65 ? -2.135 4.543 9.316 1.00 95.12 65 SER A CA 1
ATOM 512 C C . SER A 1 65 ? -1.553 5.116 8.032 1.00 95.12 65 SER A C 1
ATOM 514 O O . SER A 1 65 ? -0.622 4.541 7.464 1.00 95.12 65 SER A O 1
ATOM 516 N N . ARG A 1 66 ? -2.069 6.268 7.591 1.00 95.12 66 ARG A N 1
ATOM 517 C CA . ARG A 1 66 ? -1.614 6.938 6.366 1.00 95.12 66 ARG A CA 1
ATOM 518 C C . ARG A 1 66 ? -0.139 7.295 6.446 1.00 95.12 66 ARG A C 1
ATOM 520 O O . ARG A 1 66 ? 0.589 7.080 5.493 1.00 95.12 66 ARG A O 1
ATOM 527 N N . GLU A 1 67 ? 0.332 7.792 7.583 1.00 95.12 67 GLU A N 1
ATOM 528 C CA . GLU A 1 67 ? 1.751 8.135 7.748 1.00 95.12 67 GLU A CA 1
ATOM 529 C C . GLU A 1 67 ? 2.666 6.919 7.550 1.00 95.12 67 GLU A C 1
ATOM 531 O O . GLU A 1 67 ? 3.673 7.003 6.848 1.00 95.12 67 GLU A O 1
ATOM 536 N N . ALA A 1 68 ? 2.279 5.762 8.098 1.00 95.00 68 ALA A N 1
ATOM 537 C CA . ALA A 1 68 ? 2.998 4.510 7.882 1.00 95.00 68 ALA A CA 1
ATOM 538 C C . ALA A 1 68 ? 2.927 4.064 6.413 1.00 95.00 68 ALA A C 1
ATOM 540 O O . ALA A 1 68 ? 3.937 3.632 5.863 1.00 95.00 68 ALA A O 1
ATOM 541 N N . LEU A 1 69 ? 1.765 4.222 5.766 1.00 94.31 69 LEU A N 1
ATOM 542 C CA . LEU A 1 69 ? 1.576 3.936 4.344 1.00 94.31 69 LEU A CA 1
ATOM 543 C C . LEU A 1 69 ? 2.514 4.773 3.467 1.00 94.31 69 LEU A C 1
ATOM 545 O O . LEU A 1 69 ? 3.237 4.205 2.658 1.00 94.31 69 LEU A O 1
ATOM 549 N N . LEU A 1 70 ? 2.551 6.095 3.656 1.00 94.56 70 LEU A N 1
ATOM 550 C CA . LEU A 1 70 ? 3.400 7.006 2.879 1.00 94.56 70 LEU A CA 1
ATOM 551 C C . LEU A 1 70 ? 4.892 6.703 3.089 1.00 94.56 70 LEU A C 1
ATOM 553 O O . LEU A 1 70 ? 5.662 6.652 2.130 1.00 94.56 70 LEU A O 1
ATOM 557 N N . ARG A 1 71 ? 5.298 6.450 4.339 1.00 95.06 71 ARG A N 1
ATOM 558 C CA . ARG A 1 71 ? 6.689 6.123 4.677 1.00 95.06 71 ARG A CA 1
ATOM 559 C C . ARG A 1 71 ? 7.134 4.800 4.053 1.00 95.06 71 ARG A C 1
ATOM 561 O O . ARG A 1 71 ? 8.211 4.738 3.466 1.00 95.06 71 ARG A O 1
ATOM 568 N N . LEU A 1 72 ? 6.330 3.744 4.186 1.00 94.56 72 LEU A N 1
ATOM 569 C CA . LEU A 1 72 ? 6.660 2.434 3.617 1.00 94.56 72 LEU A CA 1
ATOM 570 C C . LEU A 1 72 ? 6.553 2.438 2.094 1.00 94.56 72 LEU A C 1
ATOM 572 O O . LEU A 1 72 ? 7.353 1.785 1.435 1.00 94.56 72 LEU A O 1
ATOM 576 N N . TRP A 1 73 ? 5.631 3.213 1.524 1.00 93.06 73 TRP A N 1
ATOM 577 C CA . TRP A 1 73 ? 5.570 3.427 0.083 1.00 93.06 73 TRP A CA 1
ATOM 578 C C . TRP A 1 73 ? 6.891 3.968 -0.450 1.00 93.06 73 TRP A C 1
ATOM 580 O O . TRP A 1 73 ? 7.462 3.384 -1.369 1.00 93.06 73 TRP A O 1
ATOM 590 N N . GLN A 1 74 ? 7.405 5.045 0.148 1.00 92.38 74 GLN A N 1
ATOM 591 C CA . GLN A 1 74 ? 8.684 5.623 -0.254 1.00 92.38 74 GLN A CA 1
ATOM 592 C C . GLN A 1 74 ? 9.837 4.632 -0.043 1.00 92.38 74 GLN A C 1
ATOM 594 O O . GLN A 1 74 ? 10.696 4.511 -0.911 1.00 92.38 74 GLN A O 1
ATOM 599 N N . ALA A 1 75 ? 9.842 3.895 1.072 1.00 92.44 75 ALA A N 1
ATOM 600 C CA . ALA A 1 75 ? 10.882 2.911 1.369 1.00 92.44 75 ALA A CA 1
ATOM 601 C C . ALA A 1 75 ? 10.919 1.748 0.358 1.00 92.44 75 ALA A C 1
ATOM 603 O O . ALA A 1 75 ? 12.003 1.304 -0.011 1.00 92.44 75 ALA A O 1
ATOM 604 N N . HIS A 1 76 ? 9.756 1.273 -0.104 1.00 89.94 76 HIS A N 1
ATOM 605 C CA . HIS A 1 76 ? 9.653 0.140 -1.035 1.00 89.94 76 HIS A CA 1
ATOM 606 C C . HIS A 1 76 ? 9.783 0.544 -2.503 1.00 89.94 76 HIS A C 1
ATOM 608 O O . HIS A 1 76 ? 10.405 -0.170 -3.287 1.00 89.94 76 HIS A O 1
ATOM 614 N N . SER A 1 77 ? 9.176 1.669 -2.888 1.00 87.94 77 SER A N 1
ATOM 615 C CA . SER A 1 77 ? 9.135 2.120 -4.284 1.00 87.94 77 SER A CA 1
ATOM 616 C C . SER A 1 77 ? 10.294 3.041 -4.665 1.00 87.94 77 SER A C 1
ATOM 618 O O . SER A 1 77 ? 10.662 3.094 -5.840 1.00 87.94 77 SER A O 1
ATOM 620 N N . GLY A 1 78 ? 10.871 3.755 -3.691 1.00 89.12 78 GLY A N 1
ATOM 621 C CA . GLY A 1 78 ? 11.831 4.839 -3.915 1.00 89.12 78 GLY A CA 1
ATOM 622 C C . GLY A 1 78 ? 11.197 6.123 -4.460 1.00 89.12 78 GLY A C 1
ATOM 623 O O . GLY A 1 78 ? 11.916 7.052 -4.818 1.00 89.12 78 GLY A O 1
ATOM 624 N N . ILE A 1 79 ? 9.865 6.184 -4.545 1.00 87.94 79 ILE A N 1
ATOM 625 C CA . ILE A 1 79 ? 9.116 7.245 -5.226 1.00 87.94 79 ILE A CA 1
ATOM 626 C C . ILE A 1 79 ? 8.236 7.968 -4.208 1.00 87.94 79 ILE A C 1
ATOM 628 O O . ILE A 1 79 ? 7.804 7.388 -3.208 1.00 87.94 79 ILE A O 1
ATOM 632 N N . SER A 1 80 ? 7.957 9.249 -4.459 1.00 89.44 80 SER A N 1
ATOM 633 C CA . SER A 1 80 ? 6.959 9.981 -3.676 1.00 89.44 80 SER A CA 1
ATOM 634 C C . SER A 1 80 ? 5.602 9.284 -3.756 1.00 89.44 80 SER A C 1
ATOM 636 O O . SER A 1 80 ? 5.210 8.757 -4.799 1.00 89.44 80 SER A O 1
ATOM 638 N N . ALA A 1 81 ? 4.869 9.292 -2.650 1.00 89.50 81 ALA A N 1
ATOM 639 C CA . ALA A 1 81 ? 3.502 8.804 -2.648 1.00 89.50 81 ALA A CA 1
ATOM 640 C C . ALA A 1 81 ? 2.614 9.663 -3.574 1.00 89.50 81 ALA A C 1
ATOM 642 O O . ALA A 1 81 ? 2.786 10.885 -3.620 1.00 89.50 81 ALA A O 1
ATOM 643 N N . PRO A 1 82 ? 1.687 9.046 -4.326 1.00 89.81 82 PRO A N 1
ATOM 644 C CA . PRO A 1 82 ? 0.739 9.772 -5.160 1.00 89.81 82 PRO A CA 1
ATOM 645 C C . PRO A 1 82 ? -0.286 10.529 -4.311 1.00 89.81 82 PRO A C 1
ATOM 647 O O . PRO A 1 82 ? -0.523 10.202 -3.142 1.00 89.81 82 PRO A O 1
ATOM 650 N N . ALA A 1 83 ? -0.905 11.550 -4.909 1.00 90.12 83 ALA A N 1
ATOM 651 C CA . ALA A 1 83 ? -1.836 12.451 -4.230 1.00 90.12 83 ALA A CA 1
ATOM 652 C C . ALA A 1 83 ? -3.023 11.702 -3.603 1.00 90.12 83 ALA A C 1
ATOM 654 O O . ALA A 1 83 ? -3.470 12.058 -2.513 1.00 90.12 83 ALA A O 1
ATOM 655 N N . GLU A 1 84 ? -3.472 10.617 -4.233 1.00 90.38 84 GLU A N 1
ATOM 656 C CA . GLU A 1 84 ? -4.529 9.744 -3.726 1.00 90.38 84 GLU A CA 1
ATOM 657 C C . GLU A 1 84 ? -4.191 9.184 -2.338 1.00 90.38 84 GLU A C 1
ATOM 659 O O . GLU A 1 84 ? -5.046 9.202 -1.456 1.00 90.38 84 GLU A O 1
ATOM 664 N N . LEU A 1 85 ? -2.937 8.777 -2.092 1.00 89.81 85 LEU A N 1
ATOM 665 C CA . LEU A 1 85 ? -2.522 8.276 -0.774 1.00 89.81 85 LEU A CA 1
ATOM 666 C C . LEU A 1 85 ? -2.449 9.394 0.270 1.00 89.81 85 LEU A C 1
ATOM 668 O O . LEU A 1 85 ? -2.705 9.161 1.451 1.00 89.81 85 LEU A O 1
ATOM 672 N N . HIS A 1 86 ? -2.125 10.619 -0.147 1.00 91.62 86 HIS A N 1
ATOM 673 C CA . HIS A 1 86 ? -2.153 11.783 0.738 1.00 91.62 86 HIS A CA 1
ATOM 674 C C . HIS A 1 86 ? -3.585 12.176 1.132 1.00 91.62 86 HIS A C 1
ATOM 676 O O . HIS A 1 86 ? -3.805 12.609 2.265 1.00 91.62 86 HIS A O 1
ATOM 682 N N . ALA A 1 87 ? -4.552 11.977 0.232 1.00 90.19 87 ALA A N 1
ATOM 683 C CA . ALA A 1 87 ? -5.969 12.254 0.460 1.00 90.19 87 ALA A CA 1
ATOM 684 C C . ALA A 1 87 ? -6.674 11.207 1.347 1.00 90.19 87 ALA A C 1
ATOM 686 O O . ALA A 1 87 ? -7.799 11.433 1.793 1.00 90.19 87 ALA A O 1
ATOM 687 N N . MET A 1 88 ? -6.025 10.073 1.636 1.00 89.06 88 MET A N 1
ATOM 688 C CA . MET A 1 88 ? -6.577 9.027 2.502 1.00 89.06 88 MET A CA 1
ATOM 689 C C . MET A 1 88 ? -6.773 9.508 3.952 1.00 89.06 88 MET A C 1
ATOM 691 O O . MET A 1 88 ? -6.091 10.433 4.411 1.00 89.06 88 MET A O 1
ATOM 695 N N . PRO A 1 89 ? -7.688 8.885 4.719 1.00 90.56 89 PRO A N 1
ATOM 696 C CA . PRO A 1 89 ? -7.854 9.197 6.136 1.00 90.56 89 PRO A CA 1
ATOM 697 C C . PRO A 1 89 ? -6.579 8.873 6.926 1.00 90.56 89 PRO A C 1
ATOM 699 O O . PRO A 1 89 ? -5.816 7.988 6.551 1.00 90.56 89 PRO A O 1
ATOM 702 N N . ALA A 1 90 ? -6.354 9.564 8.049 1.00 91.94 90 ALA A N 1
ATOM 703 C CA . ALA A 1 90 ? -5.173 9.345 8.894 1.00 91.94 90 ALA A CA 1
ATOM 704 C C . ALA A 1 90 ? -5.043 7.888 9.379 1.00 91.94 90 ALA A C 1
ATOM 706 O O . ALA A 1 90 ? -3.932 7.361 9.442 1.00 91.94 90 ALA A O 1
ATOM 707 N N . HIS A 1 91 ? -6.175 7.231 9.646 1.00 91.75 91 HIS A N 1
ATOM 708 C CA . HIS A 1 91 ? -6.258 5.817 9.994 1.00 91.75 91 HIS A CA 1
ATOM 709 C C . HIS A 1 91 ? -7.250 5.091 9.092 1.00 91.75 91 HIS A C 1
ATOM 711 O O . HIS A 1 91 ? -8.193 5.698 8.582 1.00 91.75 91 HIS A O 1
ATOM 717 N N . PHE A 1 92 ? -7.044 3.788 8.919 1.00 87.88 92 PHE A N 1
ATOM 718 C CA . PHE A 1 92 ? -7.951 2.927 8.186 1.00 87.88 92 PHE A CA 1
ATOM 719 C C . PHE A 1 92 ? -9.324 2.972 8.853 1.00 87.88 92 PHE A C 1
ATOM 721 O O . PHE A 1 92 ? -9.486 2.581 10.012 1.00 87.88 92 PHE A O 1
ATOM 728 N N . ILE A 1 93 ? -10.318 3.443 8.108 1.00 83.81 93 ILE A N 1
ATOM 729 C CA . ILE A 1 93 ? -11.701 3.447 8.559 1.00 83.81 93 ILE A CA 1
ATOM 730 C C . ILE A 1 93 ? -12.321 2.142 8.099 1.00 83.81 93 ILE A C 1
ATOM 732 O O . ILE A 1 93 ? -12.485 1.912 6.901 1.00 83.81 93 ILE A O 1
ATOM 736 N N . ARG A 1 94 ? -12.645 1.281 9.064 1.00 79.06 94 ARG A N 1
ATOM 737 C CA . ARG A 1 94 ? -13.383 0.052 8.785 1.00 79.06 94 ARG A CA 1
ATOM 738 C C . ARG A 1 94 ? -14.718 0.444 8.157 1.00 79.06 94 ARG A C 1
ATOM 740 O O . ARG A 1 94 ? -15.404 1.295 8.738 1.00 79.06 94 ARG A O 1
ATOM 747 N N . PRO A 1 95 ? -15.087 -0.117 6.994 1.00 68.31 95 PRO A N 1
ATOM 748 C CA . PRO A 1 95 ? -16.426 0.085 6.482 1.00 68.31 95 PRO A CA 1
ATOM 749 C C . PRO A 1 95 ? -17.380 -0.399 7.568 1.00 68.31 95 PRO A C 1
ATOM 751 O O . PRO A 1 95 ? -17.231 -1.505 8.087 1.00 68.31 95 PRO A O 1
ATOM 754 N N . ARG A 1 96 ? -18.303 0.469 7.988 1.00 63.19 96 ARG A N 1
ATOM 755 C CA . ARG A 1 96 ? -19.290 0.084 8.988 1.00 63.19 96 ARG A CA 1
ATOM 756 C C . ARG A 1 96 ? -20.118 -1.028 8.364 1.00 63.19 96 ARG A C 1
ATOM 758 O O . ARG A 1 96 ? -20.842 -0.775 7.401 1.00 63.19 96 ARG A O 1
ATOM 765 N N . GLU A 1 97 ? -19.963 -2.242 8.882 1.00 59.94 97 GLU A N 1
ATOM 766 C CA . GLU A 1 97 ? -20.855 -3.359 8.609 1.00 59.94 97 GLU A CA 1
ATOM 767 C C . GLU A 1 97 ? -22.281 -2.828 8.765 1.00 59.94 97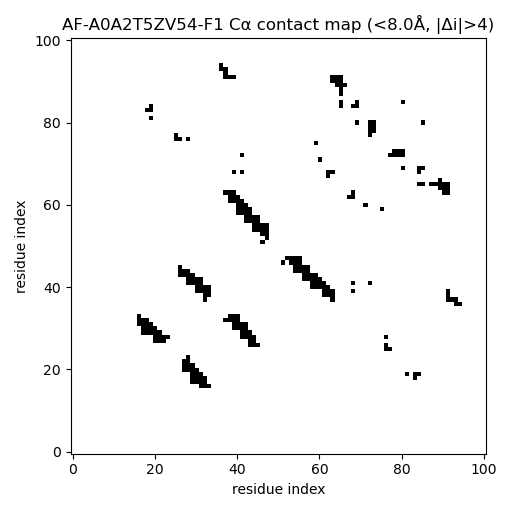 GLU A C 1
ATOM 769 O O . GLU A 1 97 ? -22.683 -2.353 9.830 1.00 59.94 97 GLU A O 1
ATOM 774 N N . SER A 1 98 ? -22.996 -2.731 7.644 1.00 53.84 98 SER A N 1
ATOM 775 C CA . SER A 1 98 ? -24.351 -2.203 7.644 1.00 53.84 98 SER A CA 1
ATOM 776 C C . SER A 1 98 ? -25.191 -3.246 8.355 1.00 53.84 98 SER A C 1
ATOM 778 O O . SER A 1 98 ? -25.557 -4.250 7.751 1.00 53.84 98 SER A O 1
ATOM 780 N N . THR A 1 99 ? -25.418 -3.052 9.656 1.00 49.34 99 THR A N 1
ATOM 781 C CA . THR A 1 99 ? -26.344 -3.853 10.450 1.00 49.34 99 THR A CA 1
ATOM 782 C C . THR A 1 99 ? -27.687 -3.834 9.721 1.00 49.34 99 THR A C 1
ATOM 784 O O . THR A 1 99 ? -28.401 -2.833 9.746 1.00 49.34 99 THR A O 1
ATOM 787 N N . ARG A 1 100 ? -27.983 -4.905 8.979 1.00 46.12 100 ARG A N 1
ATOM 788 C CA . ARG A 1 100 ? -29.307 -5.172 8.417 1.00 46.12 100 ARG A CA 1
ATOM 789 C C . ARG A 1 100 ? -30.222 -5.456 9.609 1.00 46.12 100 ARG A C 1
ATOM 791 O O . ARG A 1 100 ? -30.112 -6.528 10.199 1.00 46.12 100 ARG A O 1
ATOM 798 N N . SER A 1 101 ? -31.036 -4.471 9.988 1.00 46.22 101 SER A N 1
ATOM 799 C CA . SER A 1 101 ? -32.234 -4.676 10.814 1.00 46.22 101 SER A CA 1
ATOM 800 C C . SER A 1 101 ? -33.361 -5.291 9.996 1.00 46.22 101 SER A C 1
ATOM 802 O O . SER A 1 101 ? -33.396 -5.039 8.769 1.00 46.22 101 SER A O 1
#

Radius of gyration: 17.37 Å; Cα contacts (8 Å, |Δi|>4): 140; chains: 1; bounding box: 53×38×29 Å